Protein AF-A0A968QD38-F1 (afdb_monomer)

Structure (mmCIF, N/CA/C/O backbone):
data_AF-A0A968QD38-F1
#
_entry.id   AF-A0A968QD38-F1
#
loop_
_atom_site.group_PDB
_atom_site.id
_atom_site.type_symbol
_atom_site.label_atom_id
_atom_site.label_alt_id
_atom_site.label_comp_id
_atom_site.label_asym_id
_atom_site.label_entity_id
_atom_site.label_seq_id
_atom_site.pdbx_PDB_ins_code
_atom_site.Cartn_x
_atom_site.Cartn_y
_atom_site.Cartn_z
_atom_site.occupancy
_atom_site.B_iso_or_equiv
_atom_site.auth_seq_id
_atom_site.auth_comp_id
_atom_site.auth_asym_id
_atom_site.auth_atom_id
_atom_site.pdbx_PDB_model_num
ATOM 1 N N . MET A 1 1 ? -19.157 11.158 26.152 1.00 45.41 1 MET A N 1
ATOM 2 C CA . MET A 1 1 ? -19.473 11.693 27.502 1.00 45.41 1 MET A CA 1
ATOM 3 C C . MET A 1 1 ? -19.603 13.210 27.415 1.00 45.41 1 MET A C 1
ATOM 5 O O . MET A 1 1 ? -18.840 13.814 26.671 1.00 45.41 1 MET A O 1
ATOM 9 N N . LYS A 1 2 ? -20.566 13.824 28.113 1.00 42.50 2 LYS A N 1
ATOM 10 C CA . LYS A 1 2 ? -20.741 15.288 28.159 1.00 42.50 2 LYS A CA 1
ATOM 11 C C . LYS A 1 2 ? -20.095 15.805 29.450 1.00 42.50 2 LYS A C 1
ATOM 13 O O . LYS A 1 2 ? -20.496 15.365 30.524 1.00 42.50 2 LYS A O 1
ATOM 18 N N . GLY A 1 3 ? -19.076 16.659 29.346 1.00 45.47 3 GLY A N 1
ATOM 19 C CA . GLY A 1 3 ? -18.513 17.366 30.500 1.00 45.47 3 GLY A CA 1
ATOM 20 C C . GLY A 1 3 ? -19.358 18.590 30.861 1.00 45.47 3 GLY A C 1
ATOM 21 O O . GLY A 1 3 ? -19.958 19.202 29.977 1.00 45.47 3 GLY A O 1
ATOM 22 N N . GLU A 1 4 ? -19.400 18.955 32.143 1.00 45.41 4 GLU A N 1
ATOM 23 C CA . GLU A 1 4 ? -20.168 20.106 32.657 1.00 45.41 4 GLU A CA 1
ATOM 24 C C . GLU A 1 4 ? -19.682 21.454 32.088 1.00 45.41 4 GLU A C 1
ATOM 26 O O . GLU A 1 4 ? -20.472 22.380 31.958 1.00 45.41 4 GLU A O 1
ATOM 31 N N . ASN A 1 5 ? -18.439 21.519 31.594 1.00 45.50 5 ASN A N 1
ATOM 32 C CA . ASN A 1 5 ? -17.850 22.706 30.952 1.00 45.50 5 ASN A CA 1
ATOM 33 C C . ASN A 1 5 ? -18.025 22.735 29.418 1.00 45.50 5 ASN A C 1
ATOM 35 O O . ASN A 1 5 ? -17.264 23.390 28.714 1.00 45.50 5 ASN A O 1
ATOM 39 N N . GLY A 1 6 ? -18.971 21.972 28.864 1.00 44.44 6 GLY A N 1
ATOM 40 C CA . GLY A 1 6 ? -19.312 22.031 27.436 1.00 44.44 6 GLY A CA 1
ATOM 41 C C . GLY A 1 6 ? -18.387 21.262 26.481 1.00 44.44 6 GLY A C 1
ATOM 42 O O . GLY A 1 6 ? -18.726 21.116 25.307 1.00 44.44 6 GLY A O 1
ATOM 43 N N . TYR A 1 7 ? -17.276 20.688 26.953 1.00 46.09 7 TYR A N 1
ATOM 44 C CA . TYR A 1 7 ? -16.421 19.839 26.118 1.00 46.09 7 TYR A CA 1
ATOM 45 C C . TYR A 1 7 ? -17.114 18.505 25.788 1.00 46.09 7 TYR A C 1
ATOM 47 O O . TYR A 1 7 ? -17.485 17.726 26.675 1.00 46.09 7 TYR A O 1
ATOM 55 N N . LYS A 1 8 ? -17.282 18.238 24.488 1.00 53.81 8 LYS A N 1
ATOM 56 C CA . LYS A 1 8 ? -17.737 16.956 23.936 1.00 53.81 8 LYS A CA 1
ATOM 57 C C . LYS A 1 8 ? -16.576 16.313 23.188 1.00 53.81 8 LYS A C 1
ATOM 59 O O . LYS A 1 8 ? -16.093 16.867 22.208 1.00 53.81 8 LYS A O 1
ATOM 64 N N . ILE A 1 9 ? -16.156 15.140 23.644 1.00 55.25 9 ILE A N 1
ATOM 65 C CA . ILE A 1 9 ? -15.155 14.321 22.956 1.00 55.25 9 ILE A CA 1
ATOM 66 C C . ILE A 1 9 ? -15.910 13.254 22.162 1.00 55.25 9 ILE A C 1
ATOM 68 O O . ILE A 1 9 ? -16.719 12.518 22.739 1.00 55.25 9 ILE A O 1
ATOM 72 N N . ALA A 1 10 ? -15.673 13.197 20.849 1.00 54.75 10 ALA A N 1
ATOM 73 C CA . ALA A 1 10 ? -16.137 12.096 20.016 1.00 54.75 10 ALA A CA 1
ATOM 74 C C . ALA A 1 10 ? -15.311 10.855 20.360 1.00 54.75 10 ALA A C 1
ATOM 76 O O . ALA A 1 10 ? -14.081 10.894 20.335 1.00 54.75 10 ALA A O 1
ATOM 77 N N . LEU A 1 11 ? -15.988 9.775 20.738 1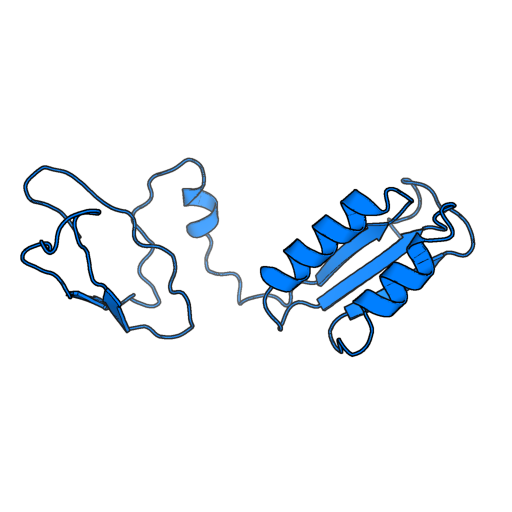.00 60.09 11 LEU A N 1
ATOM 78 C CA . LEU A 1 11 ? -15.317 8.512 21.008 1.00 60.09 11 LEU A CA 1
ATOM 79 C C . LEU A 1 11 ? -14.982 7.829 19.675 1.00 60.09 11 LEU A C 1
ATOM 81 O O . LEU A 1 11 ? -15.783 7.924 18.740 1.00 60.09 11 LEU A O 1
ATOM 85 N N . PRO A 1 12 ? -13.809 7.181 19.567 1.00 56.91 12 PRO A N 1
ATOM 86 C CA . PRO A 1 12 ? -13.438 6.456 18.361 1.00 56.91 12 PRO A CA 1
ATOM 87 C C . PRO A 1 12 ? -14.407 5.296 18.104 1.00 56.91 12 PRO A C 1
ATOM 89 O O . PRO A 1 12 ? -15.095 4.830 19.009 1.00 56.91 12 PRO A O 1
ATOM 92 N N . VAL A 1 13 ? -14.435 4.809 16.864 1.00 55.44 13 VAL A N 1
ATOM 93 C CA . VAL A 1 13 ? -15.113 3.551 16.512 1.00 55.44 13 VAL A CA 1
ATOM 94 C C . VAL A 1 13 ? -14.580 2.426 17.420 1.00 55.44 13 VAL A C 1
ATOM 96 O O . VAL A 1 13 ? -13.386 2.458 17.743 1.00 55.44 13 VAL A O 1
ATOM 99 N N . PRO A 1 14 ? -15.420 1.455 17.843 1.00 62.47 14 PRO A N 1
ATOM 100 C CA . PRO A 1 14 ? -14.975 0.295 18.607 1.00 62.47 14 PRO A CA 1
ATOM 101 C C . PRO A 1 14 ? -13.677 -0.292 18.034 1.00 62.47 14 PRO A C 1
ATOM 103 O O . PRO A 1 14 ? -13.638 -0.625 16.847 1.00 62.47 14 PRO A O 1
ATOM 106 N N . PRO A 1 15 ? -12.597 -0.414 18.827 1.00 53.97 15 PRO A N 1
ATOM 107 C CA . PRO A 1 15 ? -11.329 -0.965 18.345 1.00 53.97 15 PRO A CA 1
ATOM 108 C C . PRO A 1 15 ? -11.405 -2.470 18.028 1.00 53.97 15 PRO A C 1
ATOM 110 O O . PRO A 1 15 ? -10.459 -3.029 17.478 1.00 53.97 15 PRO A O 1
ATOM 113 N N . SER A 1 16 ? -12.504 -3.139 18.384 1.00 58.50 16 SER A N 1
ATOM 114 C CA . SER A 1 16 ? -12.769 -4.554 18.119 1.00 58.50 16 SER A CA 1
ATOM 115 C C . SER A 1 16 ? -14.277 -4.803 17.946 1.00 58.50 16 SER A C 1
ATOM 117 O O . SER A 1 16 ? -15.080 -3.879 18.017 1.00 58.50 16 SER A O 1
ATOM 119 N N . GLN A 1 17 ? -14.679 -6.062 17.742 1.00 61.88 17 GLN A N 1
ATOM 120 C CA . GLN A 1 17 ? -16.097 -6.465 17.707 1.00 61.88 17 GLN A CA 1
ATOM 121 C C . GLN A 1 17 ? -16.769 -6.458 19.097 1.00 61.88 17 GLN A C 1
ATOM 123 O O . GLN A 1 17 ? -17.949 -6.774 19.220 1.00 61.88 17 GLN A O 1
ATOM 128 N N . GLN A 1 18 ? -16.026 -6.121 20.155 1.00 58.84 18 GLN A N 1
ATOM 129 C CA . GLN A 1 18 ? -16.559 -6.037 21.508 1.00 58.84 18 GLN A CA 1
ATOM 130 C C . GLN A 1 18 ? -17.478 -4.816 21.644 1.00 58.84 18 GLN A C 1
ATOM 132 O O . GLN A 1 18 ? -17.211 -3.743 21.115 1.00 58.84 18 GLN A O 1
ATOM 137 N N . THR A 1 19 ? -18.576 -4.966 22.378 1.00 66.62 19 THR A N 1
ATOM 138 C CA . THR A 1 19 ? -19.582 -3.902 22.527 1.00 66.62 19 THR A CA 1
ATOM 139 C C . THR A 1 19 ? -19.318 -2.997 23.724 1.00 66.62 19 THR A C 1
ATOM 141 O O . THR A 1 19 ? -19.888 -1.917 23.810 1.00 66.62 19 THR A O 1
ATOM 144 N N . THR A 1 20 ? -18.463 -3.423 24.652 1.00 74.00 20 THR A N 1
ATOM 145 C CA . THR A 1 20 ? -18.288 -2.789 25.963 1.00 74.00 20 THR A CA 1
ATOM 146 C C . THR A 1 20 ? -16.814 -2.545 26.242 1.00 74.00 20 THR A C 1
ATOM 148 O O . THR A 1 20 ? -16.027 -3.487 26.211 1.00 74.00 20 THR A O 1
ATOM 151 N N . TYR A 1 21 ? -16.441 -1.310 26.572 1.00 74.56 21 TYR A N 1
ATOM 152 C CA . TYR A 1 21 ? -15.058 -0.927 26.865 1.00 74.56 21 TYR A CA 1
ATOM 153 C C . TYR A 1 21 ? -14.969 -0.140 28.165 1.00 74.56 21 TYR A C 1
ATOM 155 O O . TYR A 1 21 ? -15.813 0.718 28.426 1.00 74.56 21 TYR A O 1
ATOM 163 N N . GLN A 1 22 ? -13.911 -0.376 28.942 1.00 80.25 22 GLN A N 1
ATOM 164 C CA . GLN A 1 22 ? -13.502 0.562 29.981 1.00 80.25 22 GLN A CA 1
ATOM 165 C C . GLN A 1 22 ? -12.563 1.602 29.382 1.00 80.25 22 GLN A C 1
ATOM 167 O O . GLN A 1 22 ? -11.567 1.264 28.745 1.00 80.25 22 GLN A O 1
ATOM 172 N N . VAL A 1 23 ? -12.901 2.873 29.570 1.00 80.12 23 VAL A N 1
ATOM 173 C CA . VAL A 1 23 ? -12.106 4.002 29.098 1.00 80.12 23 VAL A CA 1
ATOM 174 C C . VAL A 1 23 ? -11.709 4.855 30.282 1.00 80.12 23 VAL A C 1
ATOM 176 O O . VAL A 1 23 ? -12.551 5.283 31.073 1.00 80.12 23 VAL A O 1
ATOM 179 N N . GLU A 1 24 ? -10.417 5.134 30.361 1.00 84.00 24 GLU A N 1
ATOM 180 C CA . GLU A 1 24 ? -9.826 5.980 31.380 1.00 84.00 24 GLU A CA 1
ATOM 181 C C . GLU A 1 24 ? -9.338 7.299 30.766 1.00 84.00 24 GLU A C 1
ATOM 183 O O . GLU A 1 24 ? -8.724 7.312 29.700 1.00 84.00 24 GLU A O 1
ATOM 188 N N . ILE A 1 25 ? -9.640 8.422 31.419 1.00 82.56 25 ILE A N 1
ATOM 189 C CA . ILE A 1 25 ? -9.290 9.772 30.970 1.00 82.56 25 ILE A CA 1
ATOM 190 C C . ILE A 1 25 ? -8.543 10.489 32.093 1.00 82.56 25 ILE A C 1
ATOM 192 O O . ILE A 1 25 ? -9.082 10.678 33.188 1.00 82.56 25 ILE A O 1
ATOM 196 N N . PHE A 1 26 ? -7.332 10.947 31.781 1.00 82.62 26 PHE A N 1
ATOM 197 C CA . PHE A 1 26 ? -6.438 11.658 32.693 1.00 82.62 26 PHE A CA 1
ATOM 198 C C . PHE A 1 26 ? -5.876 12.933 32.053 1.00 82.62 26 PHE A C 1
ATOM 200 O O . PHE A 1 26 ? -5.790 13.051 30.828 1.00 82.62 26 PHE A O 1
ATOM 207 N N . PHE A 1 27 ? -5.464 13.894 32.882 1.00 79.75 27 PHE A N 1
ATOM 208 C CA . PHE A 1 27 ? -4.753 15.082 32.408 1.00 79.75 27 PHE A CA 1
ATOM 209 C C . PHE A 1 27 ? -3.266 14.758 32.243 1.00 79.75 27 PHE A C 1
ATOM 211 O O . PHE A 1 27 ? -2.578 14.427 33.212 1.00 79.75 27 PHE A O 1
ATOM 218 N N . LYS A 1 28 ? -2.762 14.859 31.009 1.00 79.25 28 LYS A N 1
ATOM 219 C CA . LYS A 1 28 ? -1.350 14.614 30.679 1.00 79.25 28 LYS A CA 1
ATOM 220 C C . LYS A 1 28 ? -0.426 15.438 31.587 1.00 79.25 28 LYS A C 1
ATOM 222 O O . LYS A 1 28 ? -0.617 16.640 31.730 1.00 79.25 28 LYS A O 1
ATOM 227 N N . GLY A 1 29 ? 0.585 14.790 32.167 1.00 84.81 29 GLY A N 1
ATOM 228 C CA . GLY A 1 29 ? 1.527 15.427 33.101 1.00 84.81 29 GLY A CA 1
ATOM 229 C C . GLY A 1 29 ? 1.037 15.482 34.551 1.00 84.81 29 GLY A C 1
ATOM 230 O O . GLY A 1 29 ? 1.737 16.003 35.411 1.00 84.81 29 GLY A O 1
ATOM 231 N N . THR A 1 30 ? -0.135 14.917 34.842 1.00 84.25 30 THR A N 1
ATOM 232 C CA . THR A 1 30 ? -0.680 14.804 36.198 1.00 84.25 30 THR A CA 1
ATOM 233 C C . THR A 1 30 ? -1.128 13.369 36.479 1.00 84.25 30 THR A C 1
ATOM 235 O O . THR A 1 30 ? -1.275 12.565 35.560 1.00 84.25 30 THR A O 1
ATOM 238 N N . LYS A 1 31 ? -1.407 13.068 37.752 1.00 82.94 31 LYS A N 1
ATOM 239 C CA . LYS A 1 31 ? -2.110 11.842 38.171 1.00 82.94 31 LYS A CA 1
ATOM 240 C C . LYS A 1 31 ? -3.625 12.048 38.326 1.00 82.94 31 LYS A C 1
ATOM 242 O O . LYS A 1 31 ? -4.286 11.260 38.988 1.00 82.94 31 LYS A O 1
ATOM 247 N N . GLN A 1 32 ? -4.172 13.152 37.814 1.00 77.62 32 GLN A N 1
ATOM 248 C CA . GLN A 1 32 ? -5.586 13.478 37.987 1.00 77.62 32 GLN A CA 1
ATOM 249 C C . GLN A 1 32 ? -6.431 12.830 36.887 1.00 77.62 32 GLN A C 1
ATOM 251 O O . GLN A 1 32 ? -6.129 12.963 35.699 1.00 77.62 32 GLN A O 1
ATOM 256 N N . HIS A 1 33 ? -7.525 12.185 37.295 1.00 83.06 33 HIS A N 1
ATOM 257 C CA . HIS A 1 33 ? -8.517 11.566 36.417 1.00 83.06 33 HIS A CA 1
ATOM 258 C C . HIS A 1 33 ? -9.801 12.401 36.404 1.00 83.06 33 HIS A C 1
ATOM 260 O O . HIS A 1 33 ? -10.104 13.121 37.360 1.00 83.06 33 HIS A O 1
ATOM 266 N N . LEU A 1 34 ? -10.596 12.301 35.336 1.00 77.81 34 LEU A N 1
ATOM 267 C CA . LEU A 1 34 ? -11.948 12.864 35.367 1.00 77.81 34 LEU A CA 1
ATOM 268 C C . LEU A 1 34 ? -12.795 12.125 36.413 1.00 77.81 34 LEU A C 1
ATOM 270 O O . LEU A 1 34 ? -12.714 10.909 36.521 1.00 77.81 34 LEU A O 1
ATOM 274 N N . LYS A 1 35 ? -13.681 12.834 37.127 1.00 73.75 35 LYS A N 1
ATOM 275 C CA . LYS A 1 35 ? -14.512 12.263 38.214 1.00 73.75 35 LYS A CA 1
ATOM 276 C C . LYS A 1 35 ? -15.327 11.015 37.829 1.00 73.75 35 LYS A C 1
ATOM 278 O O . LYS A 1 35 ? -15.742 10.273 38.707 1.00 73.75 35 LYS A O 1
ATOM 283 N N . LYS A 1 36 ? -15.597 10.804 36.535 1.00 74.19 36 LYS A N 1
ATOM 284 C CA . LYS A 1 36 ? -16.349 9.650 36.007 1.00 74.19 36 LYS A CA 1
ATOM 285 C C . LYS A 1 36 ? -15.458 8.611 35.315 1.00 74.19 36 LYS A C 1
ATOM 287 O O . LYS A 1 36 ? -15.976 7.805 34.557 1.00 74.19 36 LYS A O 1
ATOM 292 N N . SER A 1 37 ? -14.144 8.678 35.517 1.00 78.44 37 SER A N 1
ATOM 293 C CA . SER A 1 37 ? -13.137 7.788 34.939 1.00 78.44 37 SER A CA 1
ATOM 294 C C . SER A 1 37 ? -12.584 6.819 36.000 1.00 78.44 37 SER A C 1
ATOM 296 O O . SER A 1 37 ? -12.366 7.268 37.124 1.00 78.44 37 SER A O 1
ATOM 298 N N . PRO A 1 38 ? -12.270 5.554 35.652 1.00 83.06 38 PRO A N 1
ATOM 299 C CA . PRO A 1 38 ? -12.596 4.897 34.387 1.00 83.06 38 PRO A CA 1
ATOM 300 C C . PRO A 1 38 ? -14.112 4.732 34.227 1.00 83.06 38 PRO A C 1
ATOM 302 O O . PRO A 1 38 ? -14.839 4.494 35.188 1.00 83.06 38 PRO A O 1
ATOM 305 N N . THR A 1 39 ? -14.601 4.899 33.001 1.00 78.44 39 THR A N 1
ATOM 306 C CA . THR A 1 39 ? -16.018 4.732 32.673 1.00 78.44 39 THR A CA 1
ATOM 307 C C . THR A 1 39 ? -16.217 3.519 31.787 1.00 78.44 39 THR A C 1
ATOM 309 O O . THR A 1 39 ? -15.343 3.185 30.990 1.00 78.44 39 THR A O 1
ATOM 312 N N . THR A 1 40 ? -17.387 2.895 31.879 1.00 78.12 40 THR A N 1
ATOM 313 C CA . THR A 1 40 ? -17.787 1.866 30.920 1.00 78.12 40 THR A CA 1
ATOM 314 C C . THR A 1 40 ? -18.595 2.516 29.808 1.00 78.12 40 THR A C 1
ATOM 316 O O . THR A 1 40 ? -19.581 3.205 30.067 1.00 78.12 40 THR A O 1
ATOM 319 N N . ILE A 1 41 ? -18.171 2.304 28.567 1.00 73.75 41 ILE A N 1
ATOM 320 C CA . ILE A 1 41 ? -18.905 2.709 27.373 1.00 73.75 41 ILE A CA 1
ATOM 321 C C . ILE A 1 41 ? -19.417 1.446 26.701 1.00 73.75 41 ILE A C 1
ATOM 323 O O . ILE A 1 41 ? -18.630 0.569 26.344 1.00 73.75 41 ILE A O 1
ATOM 327 N N . THR A 1 42 ? -20.728 1.396 26.500 1.00 67.12 42 THR A N 1
ATOM 328 C CA . THR A 1 42 ? -21.378 0.383 25.674 1.00 67.12 42 THR A CA 1
ATOM 329 C C . THR A 1 42 ? -21.740 1.018 24.341 1.00 67.12 42 THR A C 1
ATOM 331 O O . THR A 1 42 ? -22.486 1.997 24.298 1.00 67.12 42 THR A O 1
ATOM 334 N N . TYR A 1 43 ? -21.193 0.482 23.257 1.00 67.19 43 TYR A N 1
ATOM 335 C CA . TYR A 1 43 ? -21.628 0.793 21.906 1.00 67.19 43 TYR A CA 1
ATOM 336 C C . TYR A 1 43 ? -22.850 -0.064 21.602 1.00 67.19 43 TYR A C 1
ATOM 338 O O . TYR A 1 43 ? -22.772 -1.293 21.589 1.00 67.19 43 TYR A O 1
ATOM 346 N N . ASP A 1 44 ? -23.982 0.589 21.372 1.00 60.50 44 ASP A N 1
ATOM 347 C CA . ASP A 1 44 ? -25.135 -0.072 20.782 1.00 60.50 44 ASP A CA 1
ATOM 348 C C . ASP A 1 44 ? -24.792 -0.384 19.319 1.00 60.50 44 ASP A C 1
ATOM 350 O O . ASP A 1 44 ? -24.362 0.494 18.567 1.00 60.50 44 ASP A O 1
ATOM 354 N N . GLN A 1 45 ? -24.961 -1.648 18.931 1.00 52.75 45 GLN A N 1
ATOM 355 C CA . GLN A 1 45 ? -24.706 -2.159 17.582 1.00 52.75 45 GLN A CA 1
ATOM 356 C C . GLN A 1 45 ? -25.566 -1.454 16.507 1.00 52.75 45 GLN A C 1
ATOM 358 O O . GLN A 1 45 ? -25.341 -1.669 15.318 1.00 52.75 45 GLN A O 1
ATOM 363 N N . GLY A 1 46 ? -26.511 -0.587 16.903 1.00 49.28 46 GLY A N 1
ATOM 364 C CA . GLY A 1 46 ? -27.274 0.304 16.023 1.00 49.28 46 GLY A CA 1
ATOM 365 C C . GLY A 1 46 ? -27.133 1.815 16.281 1.00 49.28 46 GLY A C 1
ATOM 366 O O . GLY A 1 46 ? -27.678 2.603 15.502 1.00 49.28 46 GLY A O 1
ATOM 367 N N . ALA A 1 47 ? -26.420 2.269 17.321 1.00 44.41 47 ALA A N 1
ATOM 368 C CA . ALA A 1 47 ? -26.336 3.701 17.626 1.00 44.41 47 ALA A CA 1
ATOM 369 C C . ALA A 1 47 ? -25.285 4.406 16.759 1.00 44.41 47 ALA A C 1
ATOM 371 O O . ALA A 1 47 ? -24.075 4.284 16.958 1.00 44.41 47 ALA A O 1
ATOM 372 N N . LYS A 1 48 ? -25.764 5.209 15.806 1.00 46.50 48 LYS A N 1
ATOM 373 C CA . LYS A 1 48 ? -24.922 6.079 14.979 1.00 46.50 48 LYS A CA 1
ATOM 374 C C . LYS A 1 48 ? -24.223 7.122 15.871 1.00 46.50 48 LYS A C 1
ATOM 376 O O . LYS A 1 48 ? -24.911 7.805 16.637 1.00 46.50 48 LYS A O 1
ATOM 381 N N . PRO A 1 49 ? -22.889 7.295 15.795 1.00 47.97 49 PRO A N 1
ATOM 382 C CA . PRO A 1 49 ? -22.210 8.346 16.544 1.00 47.97 49 PRO A CA 1
ATOM 383 C C . PRO A 1 49 ? -22.764 9.721 16.147 1.00 47.97 49 PRO A C 1
ATOM 385 O O . PRO A 1 49 ? -23.074 9.965 14.980 1.00 47.97 49 PRO A O 1
ATOM 388 N N . ALA A 1 50 ? -22.907 10.617 17.130 1.00 48.16 50 ALA A N 1
ATOM 389 C CA . ALA A 1 50 ? -23.430 11.964 16.921 1.00 48.16 50 ALA A CA 1
ATOM 390 C C . ALA A 1 50 ? -22.668 12.664 15.781 1.00 48.16 50 ALA A C 1
ATOM 392 O O . ALA A 1 50 ? -21.454 12.857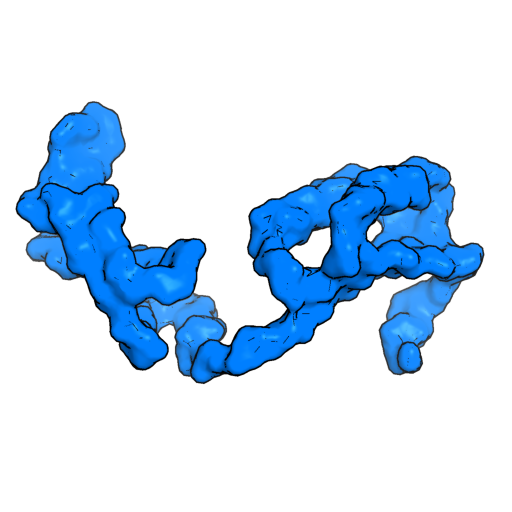 15.846 1.00 48.16 50 ALA A O 1
ATOM 393 N N . GLN A 1 51 ? -23.406 13.000 14.726 1.00 48.03 51 GLN A N 1
ATOM 394 C CA . GLN A 1 51 ? -22.895 13.442 13.434 1.00 48.03 51 GLN A CA 1
ATOM 395 C C . GLN A 1 51 ? -22.275 14.841 13.525 1.00 48.03 51 GLN A C 1
ATOM 397 O O . GLN A 1 51 ? -22.969 15.836 13.354 1.00 48.03 51 GLN A O 1
ATOM 402 N N . PHE A 1 52 ? -20.966 14.939 13.759 1.00 44.88 52 PHE A N 1
ATOM 403 C CA . PHE A 1 52 ? -20.238 16.202 13.609 1.00 44.88 52 PHE A CA 1
ATOM 404 C C . PHE A 1 52 ? -18.887 15.983 12.923 1.00 44.88 52 PHE A C 1
ATOM 406 O O . PHE A 1 52 ? -18.043 15.233 13.406 1.00 44.88 52 PHE A O 1
ATOM 413 N N . GLY A 1 53 ? -18.701 16.653 11.782 1.00 49.50 53 GLY A N 1
ATOM 414 C CA . GLY A 1 53 ? -17.492 16.618 10.955 1.00 49.50 53 GLY A CA 1
ATOM 415 C C . GLY A 1 53 ? -17.806 16.344 9.482 1.00 49.50 53 GLY A C 1
ATOM 416 O O . GLY A 1 53 ? -18.741 15.613 9.175 1.00 49.50 53 GLY A O 1
ATOM 417 N N . ARG A 1 54 ? -17.002 16.895 8.560 1.00 49.44 54 ARG A N 1
ATOM 418 C CA . ARG A 1 54 ? -17.144 16.743 7.090 1.00 49.44 54 ARG A CA 1
ATOM 419 C C . ARG A 1 54 ? -17.078 15.281 6.602 1.00 49.44 54 ARG A C 1
ATOM 421 O O . ARG A 1 54 ? -17.385 15.003 5.453 1.00 49.44 54 ARG A O 1
ATOM 428 N N . PHE A 1 55 ? -16.698 14.366 7.493 1.00 54.41 55 PHE A N 1
ATOM 429 C CA . PHE A 1 55 ? -16.602 12.925 7.268 1.00 54.41 55 PHE A CA 1
ATOM 430 C C . PHE A 1 55 ? -17.720 12.121 7.961 1.00 54.41 55 PHE A C 1
ATOM 432 O O . PHE A 1 55 ? -17.759 10.906 7.818 1.00 54.41 55 PHE A O 1
ATOM 439 N N . SER A 1 56 ? -18.656 12.757 8.687 1.00 49.78 56 SER A N 1
ATOM 440 C CA . SER A 1 56 ? -19.752 12.068 9.403 1.00 49.78 56 SER A CA 1
ATOM 441 C C . SER A 1 56 ? -20.685 11.281 8.474 1.00 49.78 56 SER A C 1
ATOM 443 O O . SER A 1 56 ? -21.247 10.257 8.870 1.00 49.78 56 SER A O 1
ATOM 445 N N . GLN A 1 57 ? -20.807 11.732 7.222 1.00 51.50 57 GLN A N 1
ATOM 446 C CA . GLN A 1 57 ? -21.567 11.057 6.173 1.00 51.50 57 GLN A CA 1
ATOM 447 C C . GLN A 1 57 ? -20.968 9.690 5.812 1.00 51.50 57 GLN A C 1
ATOM 449 O O . GLN A 1 57 ? -21.734 8.756 5.597 1.00 51.50 57 GLN A O 1
ATOM 454 N N . LEU A 1 58 ? -19.638 9.524 5.860 1.00 51.62 58 LEU A N 1
ATOM 455 C CA . LEU A 1 58 ? -18.987 8.226 5.616 1.00 51.62 58 LEU A CA 1
ATOM 456 C C . LEU A 1 58 ? -19.326 7.192 6.700 1.00 51.62 58 LEU A C 1
ATOM 458 O O . LEU A 1 58 ? -19.355 5.998 6.427 1.00 51.62 58 LEU A O 1
ATOM 462 N N . TYR A 1 59 ? -19.616 7.654 7.919 1.00 51.47 59 TYR A N 1
ATOM 463 C CA . TYR A 1 59 ? -19.966 6.801 9.058 1.00 51.47 59 TYR A CA 1
ATOM 464 C C . TYR A 1 59 ? -21.480 6.576 9.215 1.00 51.47 59 TYR A C 1
ATOM 466 O O . TYR A 1 59 ? -21.895 5.826 10.095 1.00 51.47 59 TYR A O 1
ATOM 474 N N . SER A 1 60 ? -22.314 7.251 8.410 1.00 43.91 60 SER A N 1
ATOM 475 C CA . SER A 1 60 ? -23.785 7.161 8.472 1.00 43.91 60 SER A CA 1
ATOM 476 C C . SER A 1 60 ? -24.381 6.166 7.476 1.00 43.91 60 SER A C 1
ATOM 478 O O . SER A 1 60 ? -25.569 5.838 7.592 1.00 43.91 60 SER A O 1
ATOM 480 N N . SER A 1 61 ? -23.575 5.687 6.526 1.00 44.41 61 SER A N 1
ATOM 48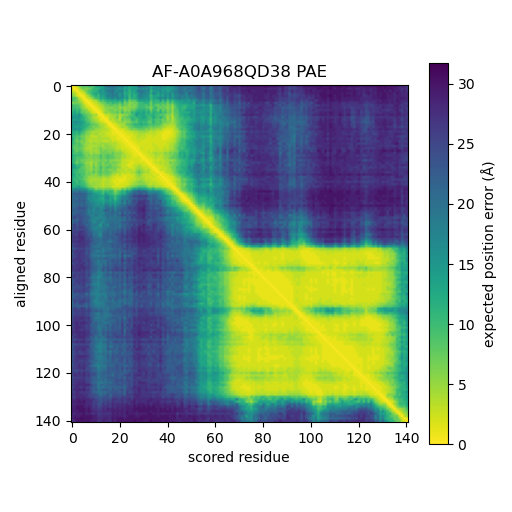1 C CA . SER A 1 61 ? -23.922 4.560 5.666 1.00 44.41 61 SER A CA 1
ATOM 482 C C . SER A 1 61 ? -24.191 3.336 6.551 1.00 44.41 61 SER A C 1
ATOM 484 O O . SER A 1 61 ? -23.412 3.110 7.483 1.00 44.41 61 SER A O 1
ATOM 486 N N . PRO A 1 62 ? -25.266 2.550 6.323 1.00 44.97 62 PRO A N 1
ATOM 487 C CA . PRO A 1 62 ? -25.366 1.230 6.944 1.00 44.97 62 PRO A CA 1
ATOM 488 C C . PRO A 1 62 ? -24.033 0.538 6.688 1.00 44.97 62 PRO A C 1
ATOM 490 O O . PRO A 1 62 ? -23.602 0.553 5.537 1.00 44.97 62 PRO A O 1
ATOM 493 N N . GLN A 1 63 ? -23.357 0.056 7.743 1.00 51.41 63 GLN A N 1
ATOM 494 C CA . GLN A 1 63 ? -22.095 -0.681 7.617 1.00 51.41 63 GLN A CA 1
ATOM 495 C C . GLN A 1 63 ? -22.321 -1.693 6.495 1.00 51.41 63 GLN A C 1
ATOM 497 O O . GLN A 1 63 ? -23.119 -2.613 6.700 1.00 51.41 63 GLN A O 1
ATOM 502 N N . PRO A 1 64 ? -21.773 -1.472 5.283 1.00 45.31 64 PRO A N 1
ATOM 503 C CA . PRO A 1 64 ? -22.072 -2.347 4.172 1.00 45.31 64 PRO A CA 1
ATOM 504 C C . PRO A 1 64 ? -21.464 -3.660 4.602 1.00 45.31 64 PRO A C 1
ATOM 506 O O . PRO A 1 64 ? -20.254 -3.696 4.774 1.00 45.31 64 PRO A O 1
ATOM 509 N N . ASN A 1 65 ? -22.319 -4.640 4.905 1.00 49.22 65 ASN A N 1
ATOM 510 C CA . ASN A 1 65 ? -22.006 -5.989 5.363 1.00 49.22 65 ASN A CA 1
ATOM 511 C C . ASN A 1 65 ? -20.562 -6.339 5.000 1.00 49.22 65 ASN A C 1
ATOM 513 O O . ASN A 1 65 ? -20.400 -6.656 3.830 1.00 49.22 65 ASN A O 1
ATOM 517 N N . LEU A 1 66 ? -19.578 -6.099 5.904 1.00 51.00 66 LEU A N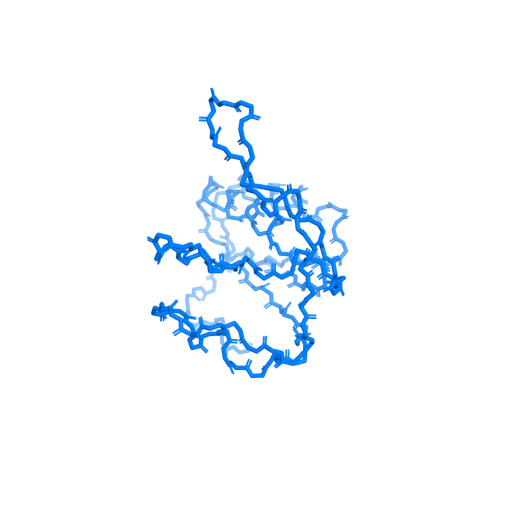 1
ATOM 518 C CA . LEU A 1 66 ? -18.175 -5.747 5.565 1.00 51.00 66 LEU A CA 1
ATOM 519 C C . LEU A 1 66 ? -17.732 -6.490 4.310 1.00 51.00 66 LEU A C 1
ATOM 521 O O . LEU A 1 66 ? -17.237 -7.613 4.401 1.00 51.00 66 LEU A O 1
ATOM 525 N N . GLN A 1 67 ? -18.017 -5.890 3.149 1.00 52.53 67 GLN A N 1
ATOM 526 C CA . GLN A 1 67 ? -17.857 -6.582 1.876 1.00 52.53 67 GLN A CA 1
ATOM 527 C C . GLN A 1 67 ? -16.377 -6.914 1.801 1.00 52.53 67 GLN A C 1
ATOM 529 O O . GLN A 1 67 ? -15.559 -6.093 2.223 1.00 52.53 67 GLN A O 1
ATOM 534 N N . GLU A 1 68 ? -16.023 -8.116 1.351 1.00 69.12 68 GLU A N 1
ATOM 535 C CA . GLU A 1 68 ? -14.620 -8.497 1.222 1.00 69.12 68 GLU A CA 1
ATOM 536 C C . GLU A 1 68 ? -13.903 -7.461 0.343 1.00 69.12 68 GLU A C 1
ATOM 538 O O . GLU A 1 68 ? -14.032 -7.455 -0.880 1.00 69.12 68 GLU A O 1
ATOM 543 N N . VAL A 1 69 ? -13.176 -6.533 0.971 1.00 80.50 69 VAL A N 1
ATOM 544 C CA . VAL A 1 69 ? -12.480 -5.472 0.249 1.00 80.50 69 VAL A CA 1
ATOM 545 C C . VAL A 1 69 ? -11.249 -6.087 -0.391 1.00 80.50 69 VAL A C 1
ATOM 547 O O . VAL A 1 69 ? -10.416 -6.697 0.285 1.00 80.50 69 VAL A O 1
ATOM 550 N N . THR A 1 70 ? -11.126 -5.894 -1.700 1.00 86.94 70 THR A N 1
ATOM 551 C CA . THR A 1 70 ? -9.892 -6.176 -2.428 1.00 86.94 70 THR A CA 1
ATOM 552 C C . THR A 1 70 ? -9.184 -4.861 -2.713 1.00 86.94 70 THR A C 1
ATOM 554 O O . THR A 1 70 ? -9.747 -3.968 -3.340 1.00 86.94 70 THR A O 1
ATOM 557 N N . ILE A 1 71 ? -7.954 -4.733 -2.229 1.00 89.38 71 ILE A N 1
ATOM 558 C CA . ILE A 1 71 ? -7.078 -3.593 -2.487 1.00 89.38 71 ILE A CA 1
ATOM 559 C C . ILE A 1 71 ? -6.172 -3.977 -3.653 1.00 89.38 71 ILE A C 1
ATOM 561 O O . ILE A 1 71 ? -5.517 -5.017 -3.603 1.00 89.38 71 ILE A O 1
ATOM 565 N N . VAL A 1 72 ? -6.121 -3.144 -4.690 1.00 93.12 72 VAL A N 1
ATOM 566 C CA . VAL A 1 72 ? -5.209 -3.315 -5.827 1.00 93.12 72 VAL A CA 1
ATOM 567 C C . VAL A 1 72 ? -4.192 -2.178 -5.808 1.00 93.12 72 VAL A C 1
ATOM 569 O O . VAL A 1 72 ? -4.576 -1.013 -5.731 1.00 93.12 72 VAL A O 1
ATOM 572 N N . ILE A 1 73 ? -2.901 -2.509 -5.844 1.00 93.62 73 ILE A N 1
ATOM 573 C CA . ILE A 1 73 ? -1.797 -1.542 -5.836 1.00 93.62 73 ILE A CA 1
ATOM 574 C C . ILE A 1 73 ? -0.973 -1.736 -7.113 1.00 93.62 73 ILE A C 1
ATOM 576 O O . ILE A 1 73 ? -0.151 -2.657 -7.156 1.00 93.62 73 ILE A O 1
ATOM 580 N N . PRO A 1 74 ? -1.173 -0.900 -8.147 1.00 92.25 74 PRO A N 1
ATOM 581 C CA . PRO A 1 74 ? -0.272 -0.865 -9.287 1.00 92.25 74 PRO A CA 1
ATOM 582 C C . PRO A 1 74 ? 1.077 -0.275 -8.861 1.00 92.25 74 PRO A C 1
ATOM 584 O O . PRO A 1 74 ? 1.145 0.706 -8.117 1.00 92.25 74 PRO A O 1
ATOM 587 N N . VAL A 1 75 ? 2.155 -0.892 -9.326 1.00 92.94 75 VAL A N 1
ATOM 588 C CA . VAL A 1 75 ? 3.534 -0.527 -9.023 1.00 92.94 75 VAL A CA 1
ATOM 589 C C . VAL A 1 75 ? 4.288 -0.364 -10.330 1.00 92.94 75 VAL A C 1
ATOM 591 O O . VAL A 1 75 ? 4.491 -1.326 -11.062 1.00 92.94 75 VAL A O 1
ATOM 594 N N . TYR A 1 76 ? 4.747 0.857 -10.574 1.00 87.88 76 TYR A N 1
ATOM 595 C CA . TYR A 1 76 ? 5.690 1.180 -11.631 1.00 87.88 76 TYR A CA 1
ATOM 596 C C . TYR A 1 76 ? 6.753 2.109 -11.040 1.00 87.88 76 TYR A C 1
ATOM 598 O O . TYR A 1 76 ? 6.515 3.304 -10.860 1.00 87.88 76 TYR A O 1
ATOM 606 N N . ASN A 1 77 ? 7.919 1.551 -10.695 1.00 89.00 77 ASN A N 1
ATOM 607 C CA . ASN A 1 77 ? 9.049 2.263 -10.078 1.00 89.00 77 ASN A CA 1
ATOM 608 C C . ASN A 1 77 ? 8.739 2.829 -8.659 1.00 89.00 77 ASN A C 1
ATOM 610 O O . ASN A 1 77 ? 7.862 2.332 -7.956 1.00 89.00 77 ASN A O 1
ATOM 614 N N . ALA A 1 78 ? 9.498 3.835 -8.201 1.00 91.31 78 ALA A N 1
ATOM 615 C CA . ALA A 1 78 ? 9.347 4.546 -6.926 1.00 91.31 78 ALA A CA 1
ATOM 616 C C . ALA A 1 78 ? 9.544 3.677 -5.666 1.00 91.31 78 ALA A C 1
ATOM 618 O O . ALA A 1 78 ? 8.730 3.692 -4.740 1.00 91.31 78 ALA A O 1
ATOM 619 N N . TYR A 1 79 ? 10.678 2.970 -5.604 1.00 95.31 79 TYR A N 1
ATOM 620 C CA . TYR A 1 79 ? 11.045 2.015 -4.548 1.00 95.31 79 TYR A CA 1
ATOM 621 C C . TYR A 1 79 ? 10.663 2.434 -3.119 1.00 95.31 79 TYR A C 1
ATOM 623 O O . TYR A 1 79 ? 9.952 1.705 -2.424 1.00 95.31 79 TYR A O 1
ATOM 631 N N . GLU A 1 80 ? 11.096 3.615 -2.670 1.00 95.31 80 GLU A N 1
ATOM 632 C CA . GLU A 1 80 ? 10.845 4.059 -1.294 1.00 95.31 80 GLU A CA 1
ATOM 633 C C . GLU A 1 80 ? 9.367 4.343 -1.018 1.00 95.31 80 GLU A C 1
ATOM 635 O O . GLU A 1 80 ? 8.853 3.977 0.042 1.00 95.31 80 GLU A O 1
ATOM 640 N N . ALA A 1 81 ? 8.663 4.940 -1.981 1.00 94.06 81 ALA A N 1
ATOM 641 C CA . ALA A 1 81 ? 7.245 5.246 -1.849 1.00 94.06 81 ALA A CA 1
ATOM 642 C C . ALA A 1 81 ? 6.408 3.961 -1.801 1.00 94.06 81 ALA A C 1
ATOM 644 O O . ALA A 1 81 ? 5.561 3.809 -0.920 1.00 94.06 81 ALA A O 1
ATOM 645 N N . VAL A 1 82 ? 6.699 3.000 -2.682 1.00 96.19 82 VAL A N 1
ATOM 646 C CA . VAL A 1 82 ? 6.036 1.687 -2.709 1.00 96.19 82 VAL A CA 1
ATOM 647 C C . VAL A 1 82 ? 6.268 0.947 -1.397 1.00 96.19 82 VAL A C 1
ATOM 649 O O . VAL A 1 82 ? 5.321 0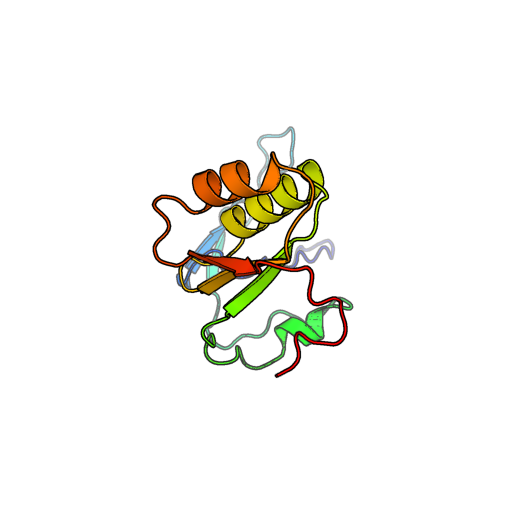.466 -0.775 1.00 96.19 82 VAL A O 1
ATOM 652 N N . ARG A 1 83 ? 7.512 0.923 -0.911 1.00 95.94 83 ARG A N 1
ATOM 653 C CA . ARG A 1 83 ? 7.861 0.282 0.361 1.00 95.94 83 ARG A CA 1
ATOM 654 C C . ARG A 1 83 ? 7.090 0.887 1.536 1.00 95.94 83 ARG A C 1
ATOM 656 O O . ARG A 1 83 ? 6.577 0.152 2.383 1.00 95.94 83 ARG A O 1
ATOM 663 N N . GLN A 1 84 ? 6.994 2.214 1.608 1.00 95.88 84 GLN A N 1
ATOM 664 C CA . GLN A 1 84 ? 6.239 2.904 2.659 1.00 95.88 84 GLN A CA 1
ATOM 665 C C . GLN A 1 84 ? 4.731 2.654 2.544 1.00 95.88 84 GLN A C 1
ATOM 667 O O . GLN A 1 84 ? 4.089 2.353 3.553 1.00 95.88 84 GLN A O 1
ATOM 672 N N . CYS A 1 85 ? 4.188 2.702 1.326 1.00 94.50 85 CYS A N 1
ATOM 673 C CA . CYS A 1 85 ? 2.791 2.400 1.034 1.00 94.50 85 CYS A CA 1
ATOM 674 C C . CYS A 1 85 ? 2.419 0.993 1.518 1.00 94.50 85 CYS A C 1
ATOM 676 O O . CYS A 1 85 ? 1.523 0.836 2.346 1.00 94.50 85 CYS A O 1
ATOM 678 N N . LEU A 1 86 ? 3.176 -0.027 1.104 1.00 94.69 86 LEU A N 1
ATOM 679 C CA . LEU A 1 86 ? 2.922 -1.414 1.491 1.00 94.69 86 LEU A CA 1
ATOM 680 C C . LEU A 1 86 ? 3.029 -1.621 3.005 1.00 94.69 86 LEU A C 1
ATOM 682 O O . LEU A 1 86 ? 2.194 -2.306 3.594 1.00 94.69 86 LEU A O 1
ATOM 686 N N . ARG A 1 87 ? 3.994 -0.978 3.676 1.00 93.75 87 ARG A N 1
ATOM 687 C CA . ARG A 1 87 ? 4.079 -1.004 5.148 1.00 93.75 87 ARG A CA 1
ATOM 688 C C . ARG A 1 87 ? 2.833 -0.420 5.810 1.00 93.75 87 ARG A C 1
ATOM 690 O O . ARG A 1 87 ? 2.363 -0.987 6.795 1.00 93.75 87 ARG A O 1
ATOM 697 N N . ALA A 1 88 ? 2.311 0.693 5.301 1.00 91.81 88 ALA A N 1
ATOM 698 C CA . ALA A 1 88 ? 1.097 1.305 5.827 1.00 91.81 88 ALA A CA 1
ATOM 699 C C . ALA A 1 88 ? -0.123 0.400 5.600 1.00 91.81 88 ALA A C 1
ATOM 701 O O . ALA A 1 88 ? -0.872 0.141 6.541 1.00 91.81 88 ALA A O 1
ATOM 702 N N . VAL A 1 89 ? -0.268 -0.155 4.394 1.00 91.50 89 VAL A N 1
ATOM 703 C CA . VAL A 1 89 ? -1.355 -1.080 4.041 1.00 91.50 89 VAL A CA 1
ATOM 704 C C . VAL A 1 89 ? -1.335 -2.307 4.950 1.00 91.50 89 VAL A C 1
ATOM 706 O O . VAL A 1 89 ? -2.353 -2.619 5.565 1.00 91.50 89 VAL A O 1
ATOM 709 N N . PHE A 1 90 ? -0.180 -2.951 5.133 1.00 88.69 90 PHE A N 1
ATOM 710 C CA . PHE A 1 90 ? -0.055 -4.113 6.019 1.00 88.69 90 PHE A CA 1
ATOM 711 C C . PHE A 1 90 ? -0.317 -3.794 7.490 1.00 88.69 90 PHE A C 1
ATOM 713 O O . PHE A 1 90 ? -0.782 -4.660 8.227 1.00 88.69 90 PHE A O 1
ATOM 720 N N . LYS A 1 91 ? -0.012 -2.572 7.934 1.00 88.38 91 LYS A N 1
ATOM 721 C CA . LYS A 1 91 ? -0.220 -2.153 9.322 1.00 88.38 91 LYS A CA 1
ATOM 722 C C . LYS A 1 91 ? -1.679 -1.801 9.624 1.00 88.38 91 LYS A C 1
ATOM 724 O O . LYS A 1 91 ? -2.112 -1.975 10.759 1.00 88.38 91 LYS A O 1
ATOM 729 N N . HIS A 1 92 ? -2.409 -1.265 8.647 1.00 83.19 92 HIS A N 1
ATOM 730 C CA . HIS A 1 92 ? -3.706 -0.621 8.878 1.00 83.19 92 HIS A CA 1
ATOM 731 C C . HIS A 1 92 ? -4.899 -1.324 8.223 1.00 83.19 92 HIS A C 1
ATOM 733 O O . HIS A 1 92 ? -6.035 -0.929 8.476 1.00 83.19 92 HIS A O 1
ATOM 739 N N . THR A 1 93 ? -4.676 -2.364 7.420 1.00 82.00 93 THR A N 1
ATOM 740 C CA . THR A 1 93 ? -5.759 -3.099 6.756 1.00 82.00 93 THR A CA 1
ATOM 741 C C . THR A 1 93 ? -6.127 -4.362 7.532 1.00 82.00 93 THR A C 1
ATOM 743 O O . THR A 1 93 ? -5.255 -5.083 8.017 1.00 82.00 93 THR A O 1
ATOM 746 N N . SER A 1 94 ? -7.430 -4.646 7.634 1.00 74.81 94 SER A N 1
ATOM 747 C CA . SER A 1 94 ? -7.938 -5.897 8.208 1.00 74.81 94 SER A CA 1
ATOM 748 C C . SER A 1 94 ? -7.375 -7.122 7.483 1.00 74.81 94 SER A C 1
ATOM 750 O O . SER A 1 94 ? -7.214 -7.131 6.264 1.00 74.81 94 SER A O 1
ATOM 752 N N . ARG A 1 95 ? -7.161 -8.200 8.237 1.00 69.19 95 ARG A N 1
ATOM 753 C CA . ARG A 1 95 ? -6.683 -9.491 7.727 1.00 69.19 95 ARG A CA 1
ATOM 754 C C . ARG A 1 95 ? -7.677 -10.178 6.775 1.00 69.19 95 ARG A C 1
ATOM 756 O O . ARG A 1 95 ? -7.274 -11.066 6.035 1.00 69.19 95 ARG A O 1
ATOM 763 N N . ASN A 1 96 ? -8.936 -9.732 6.767 1.00 75.06 96 ASN A N 1
ATOM 764 C CA . ASN A 1 96 ? -9.970 -10.200 5.837 1.00 75.06 96 ASN A CA 1
ATOM 765 C C . ASN A 1 96 ? -9.902 -9.515 4.460 1.00 75.06 96 ASN A C 1
ATOM 767 O O . ASN A 1 96 ? -10.584 -9.949 3.538 1.00 75.06 96 ASN A O 1
ATOM 771 N N . ALA A 1 97 ? -9.110 -8.447 4.304 1.00 81.31 97 ALA A N 1
ATOM 772 C CA . ALA A 1 97 ? -8.926 -7.817 3.003 1.00 81.31 97 ALA A CA 1
ATOM 773 C C . ALA A 1 97 ? -7.960 -8.633 2.135 1.00 81.31 97 ALA A C 1
ATOM 775 O O . ALA A 1 97 ? -6.918 -9.107 2.608 1.00 81.31 97 ALA A O 1
ATOM 776 N N . LYS A 1 98 ? -8.292 -8.753 0.849 1.00 88.88 98 LYS A N 1
ATOM 777 C CA . LYS A 1 98 ? -7.409 -9.322 -0.174 1.00 88.88 98 LYS A CA 1
ATOM 778 C C . LYS A 1 98 ? -6.545 -8.200 -0.737 1.00 88.88 98 LYS A C 1
ATOM 780 O O . LYS A 1 98 ? -7.048 -7.111 -0.999 1.00 88.88 98 LYS A O 1
ATOM 785 N N . LEU A 1 99 ? -5.257 -8.448 -0.930 1.00 92.62 99 LEU A N 1
ATOM 786 C CA . LEU A 1 99 ? -4.346 -7.488 -1.546 1.00 92.62 99 LEU A CA 1
ATOM 787 C C . LEU A 1 99 ? -3.788 -8.066 -2.841 1.00 92.62 99 LEU A C 1
ATOM 789 O O . LEU A 1 99 ? -3.250 -9.171 -2.848 1.00 92.62 99 LEU A O 1
ATOM 793 N N . ILE A 1 100 ? -3.882 -7.300 -3.919 1.00 94.31 100 ILE A N 1
ATOM 794 C CA . ILE A 1 100 ? -3.246 -7.594 -5.198 1.00 94.31 100 ILE A CA 1
ATOM 795 C C . ILE A 1 100 ? -2.235 -6.484 -5.461 1.00 94.31 100 ILE A C 1
ATOM 797 O O . ILE A 1 100 ? -2.583 -5.307 -5.497 1.00 94.31 100 ILE A O 1
ATOM 801 N N . ILE A 1 101 ? -0.974 -6.856 -5.622 1.00 95.88 101 ILE A N 1
ATOM 802 C CA . ILE A 1 101 ? 0.097 -5.953 -6.029 1.00 95.88 101 ILE A CA 1
ATOM 803 C C . ILE A 1 101 ? 0.400 -6.277 -7.484 1.00 95.88 101 ILE A C 1
ATOM 805 O O . ILE A 1 101 ? 0.724 -7.422 -7.788 1.00 95.88 101 ILE A O 1
AT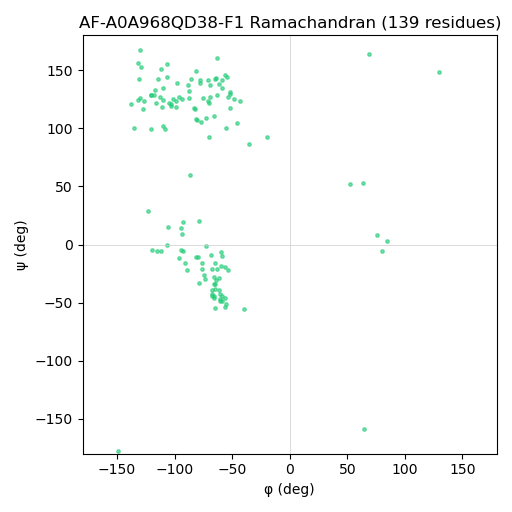OM 809 N N . LEU A 1 102 ? 0.287 -5.291 -8.366 1.00 94.00 102 LEU A N 1
ATOM 810 C CA . LEU A 1 102 ? 0.545 -5.443 -9.794 1.00 94.00 102 LEU A CA 1
ATOM 811 C C . LEU A 1 102 ? 1.821 -4.678 -10.144 1.00 94.00 102 LEU A C 1
ATOM 813 O O . LEU A 1 102 ? 1.792 -3.456 -10.236 1.00 94.00 102 LEU A O 1
ATOM 817 N N . ASN A 1 103 ? 2.941 -5.379 -10.301 1.00 93.56 103 ASN A N 1
ATOM 818 C CA . ASN A 1 103 ? 4.162 -4.788 -10.836 1.00 93.56 103 ASN A CA 1
ATOM 819 C C . ASN A 1 103 ? 4.033 -4.649 -12.359 1.00 93.56 103 ASN A C 1
ATOM 821 O O . ASN A 1 103 ? 4.130 -5.641 -13.076 1.00 93.56 103 ASN A O 1
ATOM 825 N N . ASP A 1 104 ? 3.824 -3.430 -12.844 1.00 90.25 104 ASP A N 1
ATOM 826 C CA . ASP A 1 104 ? 3.604 -3.114 -14.258 1.00 90.25 104 ASP A CA 1
ATOM 827 C C . ASP A 1 104 ? 4.939 -2.910 -14.992 1.00 90.25 104 ASP A C 1
ATOM 829 O O . ASP A 1 104 ? 5.253 -1.817 -15.457 1.00 90.25 104 ASP A O 1
ATOM 833 N N . ALA A 1 105 ? 5.780 -3.950 -14.995 1.00 89.12 105 ALA A N 1
ATOM 834 C CA . ALA A 1 105 ? 7.132 -3.935 -15.560 1.00 89.12 105 ALA A CA 1
ATOM 835 C C . ALA A 1 105 ? 8.005 -2.771 -15.044 1.00 89.12 105 ALA A C 1
ATOM 837 O O . ALA A 1 105 ? 8.583 -1.997 -15.811 1.00 89.12 105 ALA A O 1
ATOM 838 N N . SER A 1 106 ? 8.101 -2.625 -13.715 1.00 90.56 106 SER A N 1
ATOM 839 C CA . SER A 1 106 ? 8.971 -1.609 -13.108 1.00 90.56 106 SER A CA 1
ATOM 840 C C . SER A 1 106 ? 10.415 -1.716 -13.629 1.00 90.56 106 SER A C 1
ATOM 842 O O . SER A 1 106 ? 11.021 -2.776 -13.476 1.00 90.56 106 SER A O 1
ATOM 844 N N . PRO A 1 107 ? 11.013 -0.622 -14.143 1.00 88.88 107 PRO A N 1
ATOM 845 C CA . PRO A 1 107 ? 12.377 -0.635 -14.680 1.00 88.88 107 PRO A CA 1
ATOM 846 C C . PRO A 1 107 ? 13.456 -0.658 -13.587 1.00 88.88 107 PRO A C 1
ATOM 848 O O . PRO A 1 107 ? 14.620 -0.921 -13.865 1.00 88.88 107 PRO A O 1
ATOM 851 N N . ASP A 1 108 ? 13.093 -0.346 -12.340 1.00 94.44 108 ASP A N 1
ATOM 852 C CA . ASP A 1 108 ? 13.999 -0.438 -11.196 1.00 94.44 108 ASP A CA 1
ATOM 853 C C . ASP A 1 108 ? 14.082 -1.893 -10.718 1.00 94.44 108 ASP A C 1
ATOM 855 O O . ASP A 1 108 ? 13.157 -2.409 -10.084 1.00 94.44 108 ASP A O 1
ATOM 859 N N . GLU A 1 109 ? 15.220 -2.535 -10.986 1.00 93.50 109 GLU A N 1
ATOM 860 C CA . GLU A 1 109 ? 15.509 -3.935 -10.648 1.00 93.50 109 GLU A CA 1
ATOM 861 C C . GLU A 1 109 ? 15.360 -4.251 -9.150 1.00 93.50 109 GLU A C 1
ATOM 863 O O . GLU A 1 109 ? 15.179 -5.407 -8.768 1.00 93.50 109 GLU A O 1
ATOM 868 N N . ARG A 1 110 ? 15.381 -3.236 -8.273 1.00 96.38 110 ARG A N 1
ATOM 869 C CA . ARG A 1 110 ? 15.188 -3.403 -6.824 1.00 96.38 110 ARG A CA 1
ATOM 870 C C . ARG A 1 110 ? 13.728 -3.642 -6.444 1.00 96.38 110 ARG A C 1
ATOM 872 O O . ARG A 1 110 ? 13.467 -4.156 -5.355 1.00 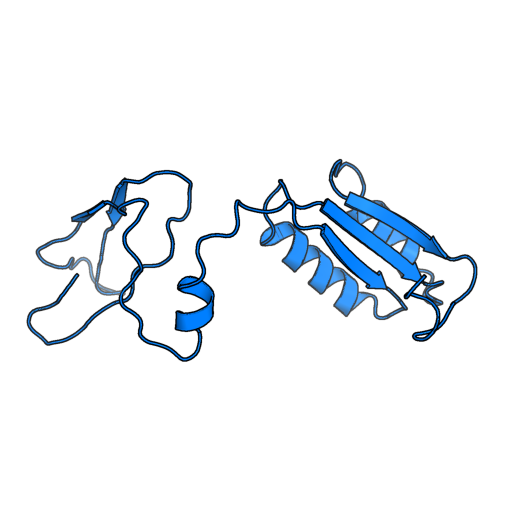96.38 110 ARG A O 1
ATOM 879 N N . ILE A 1 111 ? 12.771 -3.263 -7.295 1.00 95.94 111 ILE A N 1
ATOM 880 C CA . ILE A 1 111 ? 11.334 -3.369 -7.001 1.00 95.94 111 ILE A CA 1
ATOM 881 C C . ILE A 1 111 ? 10.922 -4.830 -6.870 1.00 95.94 111 ILE A C 1
ATOM 883 O O . ILE A 1 111 ? 10.373 -5.220 -5.842 1.00 95.94 111 ILE A O 1
ATOM 887 N N . GLN A 1 112 ? 11.216 -5.647 -7.880 1.00 94.81 112 GLN A N 1
ATOM 888 C CA . GLN A 1 112 ? 10.784 -7.041 -7.933 1.00 94.81 112 GLN A CA 1
ATOM 889 C C . GLN A 1 112 ? 11.215 -7.875 -6.706 1.00 94.81 112 GLN A C 1
ATOM 891 O O . GLN A 1 112 ? 10.342 -8.484 -6.079 1.00 94.81 112 GLN A O 1
ATOM 896 N N . PRO A 1 113 ? 12.499 -7.895 -6.287 1.00 96.31 113 PRO A N 1
ATOM 897 C CA . PRO A 1 113 ? 12.910 -8.642 -5.099 1.00 96.31 113 PRO A CA 1
ATOM 898 C C . PRO A 1 113 ? 12.301 -8.075 -3.810 1.00 96.31 113 PRO A C 1
ATOM 900 O O . PRO A 1 113 ? 11.952 -8.838 -2.908 1.00 96.31 113 PRO A O 1
ATOM 903 N N . MET A 1 114 ? 12.116 -6.753 -3.717 1.00 97.31 114 MET A N 1
ATOM 904 C CA . MET A 1 114 ? 11.470 -6.122 -2.564 1.00 97.31 114 MET A CA 1
ATOM 905 C C . MET A 1 114 ? 9.996 -6.519 -2.453 1.00 97.31 114 MET A C 1
ATOM 907 O O . MET A 1 114 ? 9.557 -6.907 -1.370 1.00 97.31 114 MET A O 1
ATOM 911 N N . LEU A 1 115 ? 9.255 -6.516 -3.563 1.00 96.56 115 LEU A N 1
ATOM 912 C CA . LEU A 1 115 ? 7.876 -6.994 -3.599 1.00 96.56 115 LEU A CA 1
ATOM 913 C C . LEU A 1 115 ? 7.799 -8.473 -3.211 1.00 96.56 115 LEU A C 1
ATOM 915 O O . LEU A 1 115 ? 7.022 -8.817 -2.322 1.00 96.56 115 LEU A O 1
ATOM 919 N N . ALA A 1 116 ? 8.644 -9.327 -3.798 1.00 95.38 116 ALA A N 1
ATOM 920 C CA . ALA A 1 116 ? 8.689 -10.757 -3.488 1.00 95.38 116 ALA A CA 1
ATOM 921 C C . ALA A 1 116 ? 8.928 -11.017 -1.987 1.00 95.38 116 ALA A C 1
ATOM 923 O O . ALA A 1 116 ? 8.199 -11.789 -1.360 1.00 95.38 116 ALA A O 1
ATOM 924 N N . ALA A 1 117 ? 9.886 -10.310 -1.381 1.00 95.75 117 ALA A N 1
ATOM 925 C CA . ALA A 1 117 ? 10.165 -10.405 0.050 1.00 95.75 117 ALA A CA 1
ATOM 926 C C . ALA A 1 117 ? 8.996 -9.900 0.917 1.00 95.75 117 ALA A C 1
ATOM 928 O O . ALA A 1 117 ? 8.692 -10.477 1.962 1.00 95.75 117 ALA A O 1
ATOM 929 N N . MET A 1 118 ? 8.317 -8.830 0.494 1.00 93.44 118 MET A N 1
ATOM 930 C CA . MET A 1 118 ? 7.193 -8.252 1.232 1.00 93.44 118 MET A CA 1
ATOM 931 C C . MET A 1 118 ? 5.911 -9.089 1.141 1.00 93.44 118 MET A C 1
ATOM 933 O O . MET A 1 118 ? 5.102 -9.032 2.067 1.00 93.44 118 MET A O 1
ATOM 937 N N . VAL A 1 119 ? 5.712 -9.883 0.085 1.00 93.56 119 VAL A N 1
ATOM 938 C CA . VAL A 1 119 ? 4.544 -10.778 -0.034 1.00 93.56 119 VAL A CA 1
ATOM 939 C C . VAL A 1 119 ? 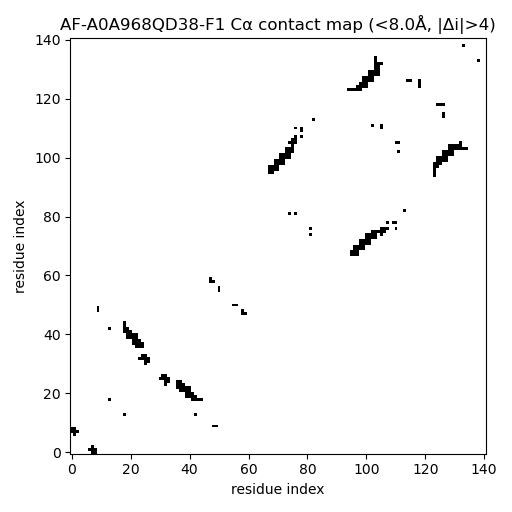4.772 -12.162 0.570 1.00 93.56 119 VAL A C 1
ATOM 941 O O . VAL A 1 119 ? 3.804 -12.823 0.947 1.00 93.56 119 VAL A O 1
ATOM 944 N N . ALA A 1 120 ? 6.027 -12.594 0.722 1.00 92.06 120 ALA A N 1
ATOM 945 C CA . ALA A 1 120 ? 6.362 -13.903 1.275 1.00 92.06 120 ALA A CA 1
ATOM 946 C C . ALA A 1 120 ? 5.663 -14.162 2.626 1.00 92.06 120 ALA A C 1
ATOM 948 O O . ALA A 1 120 ? 5.690 -13.332 3.540 1.00 92.06 120 ALA A O 1
ATOM 949 N N . GLY A 1 121 ? 5.009 -15.323 2.737 1.00 86.56 121 GLY A N 1
ATOM 950 C CA . GLY A 1 121 ? 4.305 -15.753 3.950 1.00 86.56 121 GLY A CA 1
ATOM 951 C C . GLY A 1 121 ? 2.957 -15.070 4.216 1.00 86.56 121 GLY A C 1
ATOM 952 O O . GLY A 1 121 ? 2.390 -15.271 5.289 1.00 86.56 121 GLY A O 1
ATOM 953 N N . ARG A 1 122 ? 2.422 -14.271 3.279 1.00 88.31 122 ARG A N 1
ATOM 954 C CA . ARG A 1 122 ? 1.122 -13.593 3.431 1.00 88.31 122 ARG A CA 1
ATOM 955 C C . ARG A 1 122 ? 0.059 -14.227 2.522 1.00 88.31 122 ARG A C 1
ATOM 957 O O . ARG A 1 122 ? -0.001 -13.890 1.345 1.00 88.31 122 ARG A O 1
ATOM 964 N N . PRO A 1 123 ? -0.814 -15.110 3.044 1.00 86.94 123 PRO A N 1
ATOM 965 C CA . PRO A 1 123 ? -1.760 -15.868 2.217 1.00 86.94 123 PRO A CA 1
ATOM 966 C C . PRO A 1 123 ? -2.852 -15.004 1.567 1.00 86.94 123 PRO A C 1
ATOM 968 O O . PRO A 1 123 ? -3.449 -15.409 0.576 1.00 86.94 123 PRO A O 1
ATOM 971 N N . ASN A 1 124 ? -3.120 -13.813 2.106 1.00 86.38 124 ASN A N 1
ATOM 972 C CA . ASN A 1 124 ? -4.107 -12.870 1.579 1.00 86.38 124 ASN A CA 1
ATOM 973 C C . ASN A 1 124 ? -3.508 -11.829 0.613 1.00 86.38 124 ASN A C 1
ATOM 975 O O . ASN A 1 124 ? -4.194 -10.873 0.253 1.00 86.38 124 ASN A O 1
ATOM 979 N N . VAL A 1 125 ? -2.243 -11.992 0.206 1.00 92.81 125 VAL A N 1
ATOM 980 C CA . VAL A 1 125 ? -1.537 -11.074 -0.695 1.00 92.81 125 VAL A CA 1
ATOM 981 C C . VAL A 1 125 ? -1.084 -11.820 -1.945 1.00 92.81 125 VAL A C 1
ATOM 983 O O . VAL A 1 125 ? -0.433 -12.857 -1.856 1.00 92.81 125 VAL A O 1
ATOM 986 N N . ARG A 1 126 ? -1.399 -11.278 -3.120 1.00 94.12 126 ARG A N 1
ATOM 987 C CA . ARG A 1 126 ? -0.964 -11.798 -4.419 1.00 94.12 126 ARG A CA 1
ATOM 988 C C . ARG A 1 126 ? -0.090 -10.766 -5.117 1.00 94.12 126 ARG A C 1
ATOM 990 O O . ARG A 1 126 ? -0.460 -9.598 -5.183 1.00 94.12 126 ARG A O 1
ATOM 997 N N . LEU A 1 127 ? 1.048 -11.208 -5.642 1.00 95.19 127 LEU A N 1
ATOM 998 C CA . LEU A 1 127 ? 1.901 -10.421 -6.529 1.00 95.19 127 LEU A CA 1
ATOM 999 C C . LEU A 1 127 ? 1.661 -10.884 -7.966 1.00 95.19 127 LEU A C 1
ATOM 1001 O O . LEU A 1 127 ? 1.775 -12.072 -8.260 1.00 95.19 127 LEU A O 1
ATOM 1005 N N . MET A 1 128 ? 1.321 -9.944 -8.835 1.00 93.88 128 MET A N 1
ATOM 1006 C CA . MET A 1 128 ? 1.223 -10.107 -10.280 1.00 93.88 128 MET A CA 1
ATOM 1007 C C . MET A 1 128 ? 2.294 -9.233 -10.920 1.00 93.88 128 MET A C 1
ATOM 1009 O O . MET A 1 128 ? 2.582 -8.147 -10.420 1.00 93.88 128 MET A O 1
ATOM 1013 N N . VAL A 1 129 ? 2.910 -9.718 -11.990 1.00 91.62 129 VAL A N 1
ATOM 1014 C CA . VAL A 1 129 ? 3.997 -9.027 -12.684 1.00 91.62 129 VAL A CA 1
ATOM 1015 C C . VAL A 1 129 ? 3.668 -9.045 -14.164 1.00 91.62 129 VAL A C 1
ATOM 1017 O O . VAL A 1 129 ? 3.445 -10.123 -14.712 1.00 91.62 129 VAL A O 1
ATOM 1020 N N . ASN A 1 130 ? 3.624 -7.872 -14.781 1.00 87.75 130 ASN A N 1
ATOM 1021 C CA . ASN A 1 130 ? 3.525 -7.745 -16.227 1.00 87.75 130 ASN A CA 1
ATOM 1022 C C . ASN A 1 130 ? 4.929 -7.811 -16.834 1.00 87.75 130 ASN A C 1
ATOM 1024 O O . ASN A 1 130 ? 5.882 -7.280 -16.257 1.00 87.75 130 ASN A O 1
ATOM 1028 N N . GLU A 1 131 ? 5.047 -8.464 -17.989 1.00 78.38 131 GLU A N 1
ATOM 1029 C CA . GLU A 1 131 ? 6.306 -8.565 -18.740 1.00 78.38 131 GLU A CA 1
ATOM 1030 C C . GLU A 1 131 ? 6.664 -7.243 -19.437 1.00 78.38 131 GLU A C 1
ATOM 1032 O O . GLU A 1 131 ? 7.838 -6.903 -19.560 1.00 78.38 131 GLU A O 1
ATOM 1037 N N . GLU A 1 132 ? 5.652 -6.461 -19.815 1.00 77.25 132 GLU A N 1
ATOM 1038 C CA . GLU A 1 132 ? 5.785 -5.148 -20.445 1.00 77.25 132 GLU A CA 1
ATOM 1039 C C . GLU A 1 132 ? 4.921 -4.116 -19.710 1.00 77.25 132 GLU A C 1
ATOM 1041 O O . GLU A 1 132 ? 3.907 -4.464 -19.103 1.00 77.25 132 GLU A O 1
ATOM 1046 N N . ASN A 1 133 ? 5.317 -2.839 -19.752 1.00 72.50 133 ASN A N 1
ATOM 1047 C CA . ASN A 1 133 ? 4.531 -1.756 -19.161 1.00 72.50 133 ASN A CA 1
ATOM 1048 C C . ASN A 1 133 ? 3.299 -1.515 -20.039 1.00 72.50 133 ASN A C 1
ATOM 1050 O O . ASN A 1 133 ? 3.417 -0.988 -21.148 1.00 72.50 133 ASN A O 1
ATOM 1054 N N . LEU A 1 134 ? 2.123 -1.895 -19.541 1.00 66.25 134 LEU A N 1
ATOM 1055 C CA . LEU A 1 134 ? 0.874 -1.823 -20.304 1.00 66.25 134 LEU A CA 1
ATOM 1056 C C . LEU A 1 134 ? 0.277 -0.407 -20.346 1.00 66.25 134 LEU A C 1
ATOM 1058 O O . LEU A 1 134 ? -0.629 -0.129 -21.140 1.00 66.25 134 LEU A O 1
ATOM 1062 N N . GLY A 1 135 ? 0.812 0.511 -19.538 1.00 56.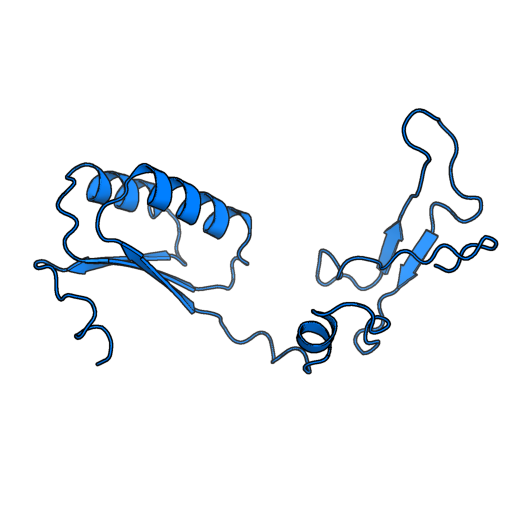84 135 GLY A N 1
ATOM 1063 C CA . GLY A 1 135 ? 0.385 1.898 -19.463 1.00 56.84 135 GLY A CA 1
ATOM 1064 C C . GLY A 1 135 ? -1.008 2.077 -18.848 1.00 56.84 135 GLY A C 1
ATOM 1065 O O . GLY A 1 135 ? -1.828 1.166 -18.743 1.00 56.84 135 GLY A O 1
ATOM 1066 N N . TYR A 1 136 ? -1.313 3.316 -18.457 1.00 53.72 136 TYR A N 1
ATOM 1067 C CA . TYR A 1 136 ? -2.524 3.682 -17.704 1.00 53.72 136 TYR A CA 1
ATOM 1068 C C . TYR A 1 136 ? -3.857 3.342 -18.414 1.00 53.72 136 TYR A C 1
ATOM 1070 O O . TYR A 1 136 ? -4.893 3.243 -17.762 1.00 53.72 136 TYR A O 1
ATOM 1078 N N . ASN A 1 137 ? -3.844 3.117 -19.734 1.00 49.28 137 ASN A N 1
ATOM 1079 C CA . ASN A 1 137 ? -5.049 2.961 -20.557 1.00 49.28 137 ASN A CA 1
ATOM 1080 C C . ASN A 1 137 ? -5.503 1.500 -20.775 1.00 49.28 137 ASN A C 1
ATOM 1082 O O . ASN A 1 137 ? -6.552 1.303 -21.385 1.00 49.28 137 ASN A O 1
ATOM 1086 N N . GLN A 1 138 ? -4.761 0.487 -20.304 1.00 51.81 138 GLN A N 1
ATOM 1087 C CA . GLN A 1 138 ? -5.104 -0.935 -20.519 1.00 51.81 138 GLN A CA 1
ATOM 1088 C C . GLN A 1 138 ? -5.531 -1.705 -19.256 1.00 51.81 138 GLN A C 1
ATOM 1090 O O . GLN A 1 138 ? -6.020 -2.823 -19.367 1.00 51.81 138 GLN A O 1
ATOM 1095 N N . ASN A 1 139 ? -5.461 -1.107 -18.062 1.00 46.16 139 ASN A N 1
ATOM 1096 C CA . ASN A 1 139 ? -5.810 -1.776 -16.792 1.00 46.16 139 ASN A CA 1
ATOM 1097 C C . ASN A 1 139 ? -7.334 -1.870 -16.511 1.00 46.16 139 ASN A C 1
ATOM 1099 O O . ASN A 1 139 ? -7.742 -2.020 -15.361 1.00 46.16 139 ASN A O 1
ATOM 1103 N N . HIS A 1 140 ? -8.176 -1.749 -17.544 1.00 44.75 140 HIS A N 1
ATOM 1104 C CA . HIS A 1 140 ? -9.646 -1.696 -17.459 1.00 44.75 140 HIS A CA 1
ATOM 1105 C C . HIS A 1 140 ? -10.356 -2.788 -18.290 1.00 44.75 140 HIS A C 1
ATOM 1107 O O . HIS A 1 140 ? -11.481 -2.566 -18.741 1.00 44.75 140 HIS A O 1
ATOM 1113 N N . GLN A 1 141 ? -9.734 -3.953 -18.500 1.00 34.69 141 GLN A N 1
ATOM 1114 C CA . GLN A 1 141 ? -10.400 -5.118 -19.105 1.00 34.69 141 GLN A CA 1
ATOM 1115 C C . GLN A 1 141 ? -10.417 -6.317 -18.163 1.00 34.69 141 GLN A C 1
ATOM 1117 O O . GLN A 1 141 ? -9.387 -6.557 -17.496 1.00 34.69 141 GLN A O 1
#

Nearest PDB structures (foldseek):
  7sbc-assembly1_C  TM=4.791E-01  e=2.345E-01  Acinetobacter baumannii
  1omx-assembly1_B  TM=6.196E-01  e=1.232E+00  Mus musculus
  7sbc-assembly1_D  TM=4.751E-01  e=4.865E-01  Acinetobacter baumannii
  4xvz-assembly1_B  TM=5.766E-01  e=3.119E+00  Micromonospora griseorubida
  4hl7-assembly1_A  TM=4.346E-01  e=1.834E+00  Vibrio cholerae O1 biovar El Tor str. N16961

Sequence (141 aa):
MKGENGYKIALPVPPSQQTTYQVEIFFKGTKQHLKKSPTTITYDQGAKPAQFGRFSQLYSSPQPNLQEVTIVIPVYNAYEAVRQCLRAVFKHTSRNAKLIILNDASPDERIQPMLAAMVAGRPNVRLMVNEENLGYNQNHQ

Mean predicted aligned error: 16.25 Å

Secondary structure (DSSP, 8-state):
-B-TTS-BPPPPP-SSS-SEEEE--B-TTSS-B-TT-SEEEEPPTT-PPP--STTTTTTTS---TT--PEEEEEE-S-HHHHHHHHHHHHHHS-TTSEEEEEEE--S-TTHHHHHHHHHTT-TTEEEEEESS---TTSTT-

Solvent-accessible surface area (backbone atoms only — not comparable to full-atom values): 9095 Å² total; per-residue (Å²): 107,83,47,96,85,72,54,70,62,86,76,77,76,70,95,55,95,64,48,68,44,80,46,74,49,66,48,89,97,56,94,50,58,47,96,70,44,71,30,81,48,71,58,56,98,79,65,73,74,84,80,74,60,102,60,36,67,75,69,65,51,75,79,62,75,82,60,80,46,70,49,76,44,81,36,67,50,59,61,70,61,51,54,52,50,53,52,50,50,69,73,72,53,64,86,77,38,38,36,39,37,35,34,40,37,40,84,46,78,66,45,62,60,50,50,53,62,71,40,62,95,39,93,50,47,45,83,46,72,42,93,56,65,69,57,93,87,58,85,86,122

Foldseek 3Di:
DADPVGDDDFDDDPPDPDQKDFDWADDPPDPDTDPCPRDIGGHDPPDQGDQDDPCSVVSPPDCPVVPQAEAEAEDADDQVVVLVVLVCCVVPPDLSHAYEYEDQPHPPPVNVVSVVVSCPPRPRYHYHYDPHRPDPPPPPD

Radius of gyration: 21.87 Å; Cα contacts (8 Å, |Δi|>4): 141; chains: 1; bounding box: 43×39×59 Å

pLDDT: mean 73.86, std 18.81, range [34.69, 97.31]